Protein AF-A0A4V2I3W2-F1 (afdb_monomer)

Nearest PDB structures (foldseek):
  7kra-assembly1_B  TM=4.548E-01  e=4.171E+00  Saccharomyces cerevisiae
  7pgp-assembly1_N  TM=4.042E-01  e=3.410E+00  Homo sapiens
  8t4m-assembly1_D  TM=4.996E-01  e=9.977E+00  Homo sapiens

Secondary structure (DSSP, 8-state):
--HHHHHHT--HHHHHHHHHHHHHTB-TTSPBPPHHHHHHHHHHHHHH--

Sequence (50 aa):
MNIEALLASMTPEIYERLRQAVETGKWPDGTPLNEEQKASSMQAVMLYQA

pLDDT: mean 87.68, std 7.67, range [58.81, 94.75]

Structure (mmCIF, N/CA/C/O backbone):
data_AF-A0A4V2I3W2-F1
#
_entry.id   AF-A0A4V2I3W2-F1
#
loop_
_atom_site.group_PDB
_atom_site.id
_atom_site.type_symbol
_atom_site.label_atom_id
_atom_site.label_alt_id
_atom_site.label_comp_id
_atom_site.label_asym_id
_atom_site.label_entity_id
_atom_site.label_seq_id
_atom_site.pdbx_PDB_ins_code
_atom_site.Cartn_x
_atom_site.Cartn_y
_atom_site.Cartn_z
_atom_site.occupancy
_atom_site.B_iso_or_equiv
_atom_site.auth_seq_id
_atom_site.auth_comp_id
_atom_site.auth_asym_id
_atom_site.auth_atom_id
_atom_site.pdbx_PDB_model_num
ATOM 1 N N . MET A 1 1 ? 7.094 7.999 4.464 1.00 58.81 1 MET A N 1
ATOM 2 C CA . MET A 1 1 ? 7.916 7.285 3.434 1.00 58.81 1 MET A CA 1
ATOM 3 C C . MET A 1 1 ? 8.226 8.221 2.263 1.00 58.81 1 MET A C 1
ATOM 5 O O . MET A 1 1 ? 7.428 9.114 2.019 1.00 58.81 1 MET A O 1
ATOM 9 N N . ASN A 1 2 ? 9.329 8.026 1.524 1.00 71.81 2 ASN A N 1
ATOM 10 C CA . ASN A 1 2 ? 9.560 8.745 0.261 1.00 71.81 2 ASN A CA 1
ATOM 11 C C . ASN A 1 2 ? 8.826 8.019 -0.890 1.00 71.81 2 ASN A C 1
ATOM 13 O O . ASN A 1 2 ? 9.147 6.872 -1.204 1.00 71.81 2 ASN A O 1
ATOM 17 N N . ILE A 1 3 ? 7.828 8.679 -1.483 1.00 73.31 3 ILE A N 1
ATOM 18 C CA . ILE A 1 3 ? 6.986 8.145 -2.569 1.00 73.31 3 ILE A CA 1
ATOM 19 C C . ILE A 1 3 ? 7.795 7.786 -3.816 1.00 73.31 3 ILE A C 1
ATOM 21 O O . ILE A 1 3 ? 7.470 6.812 -4.486 1.00 73.31 3 ILE A O 1
ATOM 2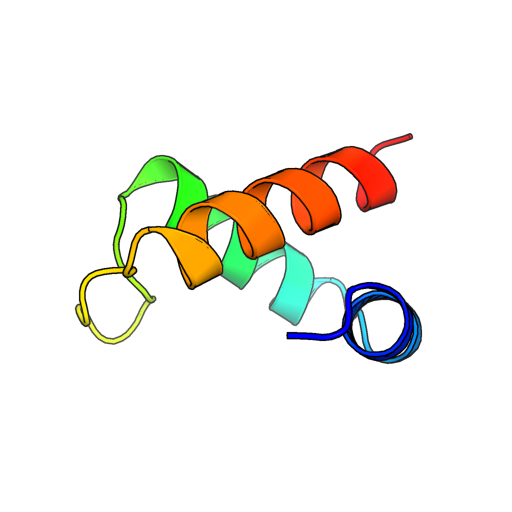5 N N . GLU A 1 4 ? 8.872 8.510 -4.103 1.00 77.81 4 GLU A N 1
ATOM 26 C CA . GLU A 1 4 ? 9.696 8.291 -5.294 1.00 77.81 4 GLU A CA 1
ATOM 27 C C . GLU A 1 4 ? 10.400 6.929 -5.234 1.00 77.81 4 GLU A C 1
ATOM 29 O O . GLU A 1 4 ? 10.442 6.197 -6.221 1.00 77.81 4 GLU A O 1
ATOM 34 N N . ALA A 1 5 ? 10.876 6.534 -4.049 1.00 77.25 5 ALA A N 1
ATOM 35 C CA . ALA A 1 5 ? 11.482 5.220 -3.828 1.00 77.25 5 ALA A CA 1
ATOM 36 C C . ALA A 1 5 ? 10.450 4.080 -3.903 1.00 77.25 5 ALA A C 1
ATOM 38 O O . ALA A 1 5 ? 10.752 2.988 -4.391 1.00 77.25 5 ALA A O 1
ATOM 39 N N . LEU A 1 6 ? 9.220 4.334 -3.445 1.00 79.31 6 LEU A N 1
ATOM 40 C CA . LEU A 1 6 ? 8.120 3.375 -3.542 1.00 79.31 6 LEU A CA 1
ATOM 41 C C . LEU A 1 6 ? 7.694 3.173 -5.002 1.00 79.31 6 LEU A C 1
ATOM 43 O O . LEU A 1 6 ? 7.496 2.042 -5.427 1.00 79.31 6 LEU A O 1
ATOM 47 N N . LEU A 1 7 ? 7.614 4.251 -5.785 1.00 80.00 7 LEU A N 1
ATOM 48 C CA . LEU A 1 7 ? 7.311 4.189 -7.216 1.00 80.00 7 LEU A CA 1
ATOM 49 C C . LEU A 1 7 ? 8.417 3.479 -8.002 1.00 80.00 7 LEU A C 1
ATOM 51 O O . LEU A 1 7 ? 8.120 2.633 -8.839 1.00 80.00 7 LEU A O 1
ATOM 55 N N . ALA A 1 8 ? 9.686 3.750 -7.688 1.00 83.56 8 ALA A N 1
ATOM 56 C CA . ALA A 1 8 ? 10.825 3.082 -8.320 1.00 83.56 8 ALA A CA 1
ATOM 57 C C . ALA A 1 8 ? 10.871 1.563 -8.057 1.0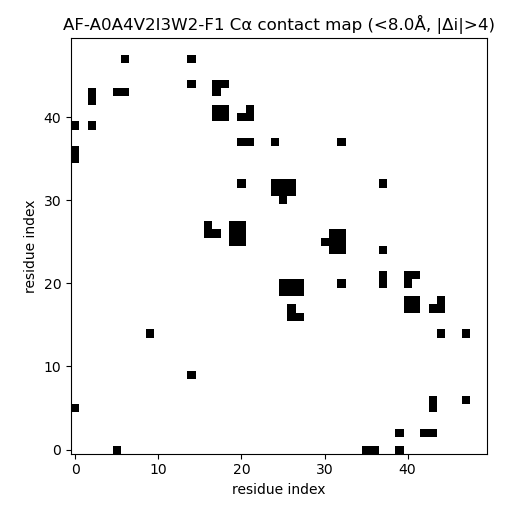0 83.56 8 ALA A C 1
ATOM 59 O O . ALA A 1 8 ? 11.450 0.819 -8.845 1.00 83.56 8 ALA A O 1
ATOM 60 N N . SER A 1 9 ? 10.262 1.100 -6.963 1.00 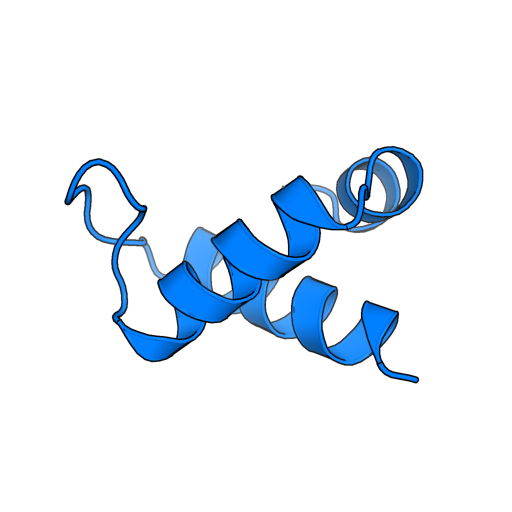81.25 9 SER A N 1
ATOM 61 C CA . SER A 1 9 ? 10.140 -0.321 -6.605 1.00 81.25 9 SER A CA 1
ATOM 62 C C . SER A 1 9 ? 8.736 -0.887 -6.844 1.00 81.25 9 SER A C 1
ATOM 64 O O . SER A 1 9 ? 8.462 -2.023 -6.458 1.00 81.25 9 SER A O 1
ATOM 66 N N . MET A 1 10 ? 7.847 -0.122 -7.488 1.00 86.38 10 MET A N 1
ATOM 67 C CA . MET A 1 10 ? 6.453 -0.505 -7.673 1.00 86.38 10 MET A CA 1
ATOM 68 C C . MET A 1 10 ? 6.340 -1.678 -8.643 1.00 86.38 10 MET A C 1
ATOM 70 O O . MET A 1 10 ? 6.697 -1.588 -9.817 1.00 86.38 10 MET A O 1
ATOM 74 N N . THR A 1 11 ? 5.786 -2.779 -8.153 1.00 89.75 11 THR A N 1
ATOM 75 C CA . THR A 1 11 ? 5.379 -3.924 -8.968 1.00 89.75 11 THR A CA 1
ATOM 76 C C . THR A 1 11 ? 3.852 -4.023 -8.984 1.00 89.75 11 THR A C 1
ATOM 78 O O . THR A 1 11 ? 3.203 -3.477 -8.086 1.00 89.75 11 THR A O 1
ATOM 81 N N . PRO A 1 12 ? 3.250 -4.747 -9.946 1.00 89.88 12 PRO A N 1
ATOM 82 C CA . PRO A 1 12 ? 1.803 -4.974 -9.958 1.00 89.88 12 PRO A CA 1
ATOM 83 C C . PRO A 1 12 ? 1.280 -5.572 -8.643 1.00 89.88 12 PRO A C 1
ATOM 85 O O . PRO A 1 12 ? 0.207 -5.204 -8.175 1.00 89.88 12 PRO A O 1
ATOM 88 N N . GLU A 1 13 ? 2.067 -6.446 -8.005 1.00 90.50 13 GLU A N 1
ATOM 89 C CA . GLU A 1 13 ? 1.724 -7.029 -6.705 1.00 90.50 13 GLU A CA 1
ATOM 90 C C . GLU A 1 13 ? 1.740 -5.982 -5.580 1.00 90.50 13 GLU A C 1
ATOM 92 O O . GLU A 1 13 ? 0.818 -5.938 -4.766 1.00 90.50 13 GLU A O 1
ATOM 97 N N . ILE A 1 14 ? 2.758 -5.114 -5.532 1.00 89.69 14 ILE A N 1
ATOM 98 C CA . ILE A 1 14 ? 2.838 -4.048 -4.521 1.00 89.69 14 ILE A CA 1
ATOM 99 C C . ILE A 1 14 ? 1.689 -3.059 -4.708 1.00 89.69 14 ILE A C 1
ATOM 101 O O . ILE A 1 14 ? 1.043 -2.688 -3.728 1.00 89.69 14 ILE A O 1
ATOM 105 N N . TYR A 1 15 ? 1.392 -2.681 -5.950 1.00 91.62 15 TYR A N 1
ATOM 106 C CA . TYR A 1 15 ? 0.262 -1.817 -6.263 1.00 91.62 15 TYR A CA 1
ATOM 107 C C . TYR A 1 15 ? -1.063 -2.409 -5.764 1.00 91.62 15 TYR A C 1
ATOM 109 O O . TYR A 1 15 ? -1.806 -1.725 -5.063 1.00 91.62 15 TYR A O 1
ATOM 117 N N . GLU A 1 16 ? -1.340 -3.684 -6.049 1.00 91.88 16 GLU A N 1
ATOM 118 C CA . GLU A 1 16 ? -2.571 -4.345 -5.600 1.00 91.88 16 GLU A CA 1
ATOM 119 C C . GLU A 1 16 ? -2.667 -4.372 -4.066 1.00 91.88 16 GLU A C 1
ATOM 121 O O . GLU A 1 16 ? -3.720 -4.087 -3.494 1.00 91.88 16 GLU A O 1
ATOM 126 N N . ARG A 1 17 ? -1.552 -4.635 -3.373 1.00 91.69 17 ARG A N 1
ATOM 127 C CA . ARG A 1 17 ? -1.501 -4.611 -1.902 1.00 91.69 17 ARG A CA 1
ATOM 128 C C . ARG A 1 17 ? -1.771 -3.215 -1.346 1.00 91.69 17 ARG A C 1
ATOM 130 O O . ARG A 1 17 ? -2.509 -3.095 -0.372 1.00 91.69 17 ARG A O 1
ATOM 137 N N . LEU A 1 18 ? -1.210 -2.168 -1.955 1.00 92.38 18 LEU A N 1
ATOM 138 C CA . LEU A 1 18 ? -1.472 -0.778 -1.568 1.00 92.38 18 LEU A CA 1
ATOM 139 C C . LEU A 1 18 ? -2.931 -0.394 -1.834 1.00 92.38 18 LEU A C 1
ATOM 141 O O . LEU A 1 18 ? -3.554 0.233 -0.981 1.00 92.38 18 LEU A O 1
ATOM 145 N N . ARG A 1 19 ? -3.496 -0.809 -2.974 1.00 92.56 19 ARG A N 1
ATOM 146 C CA . ARG A 1 19 ? -4.899 -0.572 -3.337 1.00 92.56 19 ARG A CA 1
ATOM 147 C C . ARG A 1 19 ? -5.841 -1.188 -2.303 1.00 92.56 19 ARG A C 1
ATOM 149 O O . ARG A 1 19 ? -6.639 -0.469 -1.706 1.00 92.56 19 ARG A O 1
ATOM 156 N N . GLN A 1 20 ? -5.664 -2.477 -2.007 1.00 93.81 20 GLN A N 1
ATOM 157 C CA . GLN A 1 20 ? -6.439 -3.182 -0.983 1.00 93.81 20 GLN A CA 1
ATOM 158 C C . GLN A 1 20 ? -6.276 -2.545 0.399 1.00 93.81 20 GLN A C 1
ATOM 160 O O . GLN A 1 20 ? -7.247 -2.421 1.151 1.00 93.81 20 GLN A O 1
ATOM 165 N N . ALA A 1 21 ? -5.060 -2.111 0.741 1.00 94.12 21 ALA A N 1
ATOM 166 C CA . ALA A 1 21 ? -4.810 -1.481 2.025 1.00 94.12 21 ALA A CA 1
ATOM 167 C C . ALA A 1 21 ? -5.525 -0.132 2.153 1.00 94.12 21 ALA A C 1
ATOM 169 O O . ALA A 1 21 ? -6.136 0.142 3.184 1.00 94.12 21 ALA A O 1
ATOM 170 N N . VAL A 1 22 ? -5.528 0.686 1.098 1.00 93.25 22 VAL A N 1
ATOM 171 C CA . VAL A 1 22 ? -6.253 1.965 1.064 1.00 93.25 22 VAL A CA 1
ATOM 172 C C . VAL A 1 22 ? -7.770 1.754 1.145 1.00 93.25 22 VAL A C 1
ATOM 174 O O . VAL A 1 22 ? -8.436 2.491 1.871 1.00 93.25 22 VAL A O 1
ATOM 177 N N . GLU A 1 23 ? -8.312 0.738 0.466 1.00 92.88 23 GLU A N 1
ATOM 178 C CA . GLU A 1 23 ? -9.746 0.405 0.492 1.00 92.88 23 GLU A CA 1
ATOM 179 C C . GLU A 1 23 ? -10.218 -0.089 1.866 1.00 92.88 23 GLU A C 1
ATOM 181 O O . GLU A 1 23 ? -11.293 0.285 2.334 1.00 92.88 23 GLU A O 1
ATOM 186 N N . THR A 1 24 ? -9.418 -0.930 2.524 1.00 94.00 24 THR A N 1
ATOM 187 C CA . THR A 1 24 ? -9.793 -1.580 3.793 1.00 94.00 24 THR A CA 1
ATOM 188 C C . THR A 1 24 ? -9.307 -0.829 5.034 1.00 94.00 24 THR A C 1
ATOM 190 O O . THR A 1 24 ? -9.755 -1.108 6.148 1.00 94.00 24 THR A O 1
ATOM 193 N N . GLY A 1 25 ? -8.377 0.113 4.866 1.00 92.94 25 GLY A N 1
ATOM 194 C CA . GLY A 1 25 ? -7.675 0.784 5.959 1.00 92.94 25 GLY A CA 1
ATOM 195 C C . GLY A 1 25 ? -6.675 -0.112 6.700 1.00 92.94 25 GLY A C 1
ATOM 196 O O . GLY A 1 25 ? -6.228 0.258 7.788 1.00 92.94 25 GLY A O 1
ATOM 197 N N . LYS A 1 26 ? -6.343 -1.293 6.164 1.00 94.75 26 LYS A N 1
ATOM 198 C CA . LYS A 1 26 ? -5.480 -2.292 6.809 1.00 94.75 26 LYS A CA 1
ATOM 199 C C . LYS A 1 26 ? -4.583 -2.980 5.789 1.00 94.75 26 LYS A C 1
ATOM 201 O O . LYS A 1 26 ? -4.999 -3.270 4.678 1.00 94.75 26 LYS A O 1
ATOM 206 N N . TRP A 1 27 ? -3.364 -3.301 6.182 1.00 92.94 27 TRP A N 1
ATOM 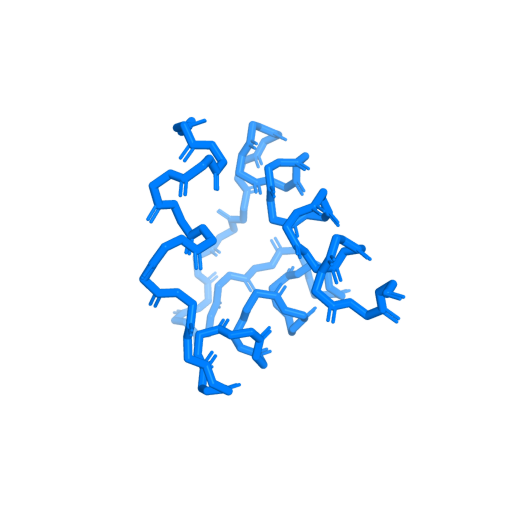207 C CA . TRP A 1 27 ? -2.480 -4.165 5.415 1.00 92.94 27 TRP A CA 1
ATOM 208 C C . TRP A 1 27 ? -3.057 -5.591 5.279 1.00 92.94 27 TRP A C 1
ATOM 210 O O . TRP A 1 27 ? -3.899 -5.995 6.086 1.00 92.94 27 TRP A O 1
ATOM 220 N N . PRO A 1 28 ? -2.598 -6.389 4.291 1.00 87.00 28 PRO A N 1
ATOM 221 C CA . PRO A 1 28 ? -3.079 -7.761 4.071 1.00 87.00 28 PRO A CA 1
ATOM 222 C C . PRO A 1 28 ? -2.868 -8.723 5.250 1.00 87.00 28 PRO A C 1
ATOM 224 O O . PRO A 1 28 ? -3.512 -9.764 5.324 1.00 87.00 28 PRO A O 1
ATOM 227 N N . ASP A 1 29 ? -1.961 -8.390 6.165 1.00 91.75 29 ASP A N 1
ATOM 228 C CA . ASP A 1 29 ? -1.716 -9.119 7.413 1.00 91.75 29 ASP A CA 1
ATOM 229 C C . ASP A 1 29 ? -2.728 -8.762 8.526 1.00 91.75 29 ASP A C 1
ATOM 231 O O . ASP A 1 29 ? -2.692 -9.342 9.609 1.00 91.75 29 ASP A O 1
ATOM 235 N N . GLY A 1 30 ? -3.642 -7.819 8.269 1.00 90.88 30 GLY A N 1
ATOM 236 C CA . GLY A 1 30 ? -4.630 -7.310 9.217 1.00 90.88 30 GLY A CA 1
ATOM 237 C C . GLY A 1 30 ? -4.163 -6.098 10.026 1.00 90.88 30 GLY A C 1
ATOM 238 O O . GLY A 1 30 ? -4.965 -5.536 10.781 1.00 90.88 30 GLY A O 1
ATOM 239 N N . THR A 1 31 ? -2.912 -5.661 9.861 1.00 94.31 31 THR A N 1
ATOM 240 C CA . THR A 1 31 ? -2.353 -4.511 10.576 1.00 94.31 31 THR A CA 1
ATOM 241 C C . THR A 1 31 ? -3.010 -3.215 10.087 1.00 94.31 31 THR A C 1
ATOM 243 O O . THR A 1 31 ? -2.998 -2.943 8.888 1.00 94.31 31 THR A O 1
ATOM 246 N N . PRO A 1 32 ? -3.582 -2.371 10.963 1.00 94.50 32 PRO A N 1
ATOM 247 C CA . PRO A 1 32 ? -4.176 -1.106 10.541 1.00 94.50 32 PRO A CA 1
ATOM 248 C C . PRO A 1 32 ? -3.130 -0.142 9.973 1.00 94.50 32 PRO A C 1
ATOM 250 O O . PRO A 1 32 ? -2.027 -0.016 10.507 1.00 94.50 32 PRO A O 1
ATOM 253 N N . LEU A 1 33 ? -3.501 0.564 8.904 1.00 92.62 33 LEU A N 1
ATOM 254 C CA . LEU A 1 33 ? -2.707 1.668 8.376 1.00 92.62 33 LEU A CA 1
ATOM 255 C C . LEU A 1 33 ? -2.743 2.839 9.356 1.00 92.62 33 LEU A C 1
ATOM 257 O O . LEU A 1 33 ? -3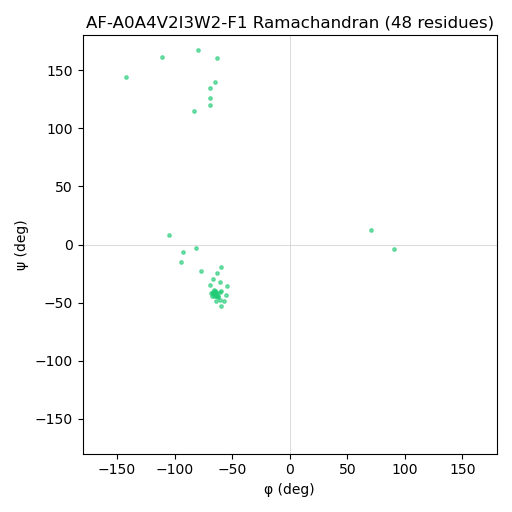.812 3.240 9.818 1.00 92.62 33 LEU A O 1
ATOM 261 N N . ASN A 1 34 ? -1.586 3.441 9.613 1.00 93.81 34 ASN A N 1
ATOM 262 C CA . ASN A 1 34 ? -1.551 4.759 10.239 1.00 93.81 34 ASN A CA 1
ATOM 263 C C . ASN A 1 34 ? -1.828 5.875 9.209 1.00 93.81 34 ASN A C 1
ATOM 265 O O . ASN A 1 34 ? -1.814 5.643 7.999 1.00 93.81 34 ASN A O 1
ATOM 269 N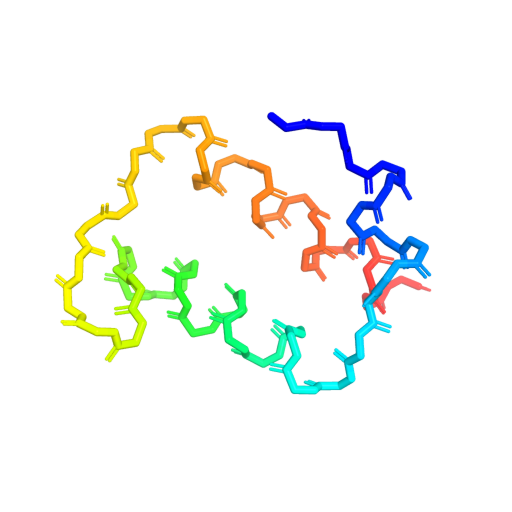 N . GLU A 1 35 ? -2.076 7.093 9.693 1.00 90.81 35 GLU A N 1
ATOM 270 C CA . GLU A 1 35 ? -2.418 8.261 8.864 1.00 90.81 35 GLU A CA 1
ATOM 271 C C . GLU A 1 35 ? -1.369 8.550 7.772 1.00 90.81 35 GLU A C 1
ATOM 273 O O . GLU A 1 35 ? -1.727 8.761 6.612 1.00 90.81 35 GLU A O 1
ATOM 278 N N . GLU A 1 36 ? -0.072 8.486 8.102 1.00 90.38 36 GLU A N 1
ATOM 279 C CA . GLU A 1 36 ? 1.009 8.718 7.131 1.00 90.38 36 GLU A CA 1
ATOM 280 C C . GLU A 1 36 ? 1.038 7.626 6.052 1.00 90.38 36 GLU A C 1
ATOM 282 O O . GLU A 1 36 ? 1.164 7.918 4.859 1.00 90.38 36 GLU A O 1
ATOM 287 N N . GLN A 1 37 ? 0.898 6.361 6.456 1.00 90.38 37 GLN A N 1
ATOM 288 C CA . GLN A 1 37 ? 0.871 5.220 5.546 1.00 90.38 37 GLN A CA 1
ATOM 289 C C . GLN A 1 37 ? -0.349 5.275 4.631 1.00 90.38 37 GLN A C 1
ATOM 291 O O . GLN A 1 37 ? -0.226 4.988 3.442 1.00 90.38 37 GLN A O 1
ATOM 296 N N . LYS A 1 38 ? -1.510 5.674 5.156 1.00 90.50 38 LYS A N 1
ATOM 297 C CA . LYS A 1 38 ? -2.739 5.834 4.378 1.00 90.50 38 LYS A CA 1
ATOM 298 C C . LYS A 1 38 ? -2.586 6.929 3.326 1.00 90.50 38 LYS A C 1
ATOM 300 O O . LYS A 1 38 ? -2.871 6.678 2.158 1.00 90.50 38 LYS A O 1
ATOM 305 N N . ALA A 1 39 ? -2.079 8.101 3.712 1.00 91.56 39 ALA A N 1
ATOM 306 C CA . ALA A 1 39 ? -1.821 9.201 2.784 1.00 91.56 39 ALA A CA 1
ATOM 307 C C . ALA A 1 39 ? -0.805 8.807 1.697 1.00 91.56 39 ALA A C 1
ATOM 309 O O . ALA A 1 39 ? -1.069 8.986 0.508 1.00 91.56 39 ALA A O 1
ATOM 310 N N . SER A 1 40 ? 0.313 8.194 2.099 1.00 89.44 40 SER A N 1
ATOM 311 C CA . SER A 1 40 ? 1.379 7.766 1.182 1.00 89.44 40 SER A CA 1
ATOM 312 C C . SER A 1 40 ? 0.904 6.685 0.206 1.00 89.44 40 SER A C 1
ATOM 314 O O . SER A 1 40 ? 1.177 6.764 -0.990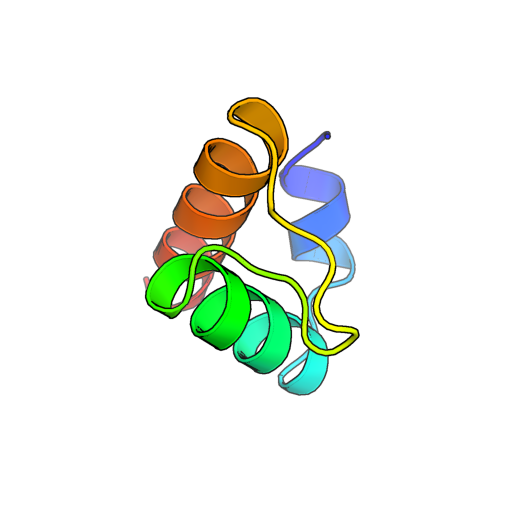 1.00 89.44 40 SER A O 1
ATOM 316 N N . SER A 1 41 ? 0.161 5.690 0.700 1.00 90.81 41 SER A N 1
ATOM 317 C CA . SER A 1 41 ? -0.375 4.599 -0.126 1.00 90.81 41 SER A CA 1
ATOM 318 C C . SER A 1 41 ? -1.424 5.115 -1.103 1.00 90.81 41 SER A C 1
ATOM 320 O O . SER A 1 41 ? -1.410 4.733 -2.267 1.00 90.81 41 SER A O 1
ATOM 322 N N . MET A 1 42 ? -2.293 6.030 -0.662 1.00 91.75 42 MET A N 1
ATOM 323 C CA . MET A 1 42 ? -3.298 6.646 -1.528 1.00 91.75 42 MET A CA 1
ATOM 324 C C . MET A 1 42 ? -2.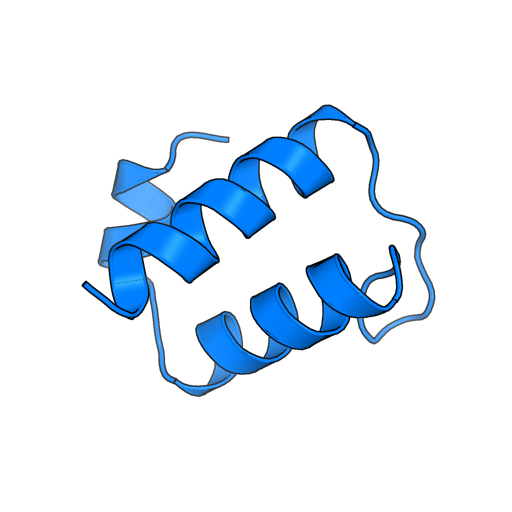650 7.457 -2.654 1.00 91.75 42 MET A C 1
ATOM 326 O O . MET A 1 42 ? -3.043 7.308 -3.809 1.00 91.75 42 MET A O 1
ATOM 330 N N . GLN A 1 43 ? -1.622 8.254 -2.350 1.00 90.88 43 GLN A N 1
ATOM 331 C CA . GLN A 1 43 ? -0.870 8.982 -3.375 1.00 90.88 43 GLN A CA 1
ATOM 332 C C . GLN A 1 43 ? -0.168 8.040 -4.356 1.00 90.88 43 GLN A C 1
ATOM 334 O O . GLN A 1 43 ? -0.259 8.247 -5.562 1.00 90.88 43 GLN A O 1
ATOM 339 N N . ALA A 1 44 ? 0.491 6.987 -3.868 1.00 89.69 44 ALA A N 1
ATOM 340 C CA . ALA A 1 44 ? 1.172 6.024 -4.731 1.00 89.69 44 ALA A CA 1
ATOM 341 C C . ALA A 1 44 ? 0.196 5.288 -5.659 1.00 89.69 44 ALA A C 1
ATOM 343 O O . ALA A 1 44 ? 0.468 5.132 -6.848 1.00 89.69 44 ALA A O 1
ATOM 344 N N . VAL A 1 45 ? -0.963 4.893 -5.125 1.00 90.44 45 VAL A N 1
ATOM 345 C CA . VAL A 1 45 ? -2.035 4.259 -5.893 1.00 90.44 45 VAL A CA 1
ATOM 346 C C . VAL A 1 45 ? -2.561 5.207 -6.963 1.00 90.44 45 VAL A C 1
ATOM 348 O O . VAL A 1 45 ? -2.714 4.759 -8.085 1.00 90.44 45 VAL A O 1
ATOM 351 N N . MET A 1 46 ? -2.790 6.492 -6.672 1.00 89.62 46 MET A N 1
ATOM 352 C CA . MET A 1 46 ? -3.234 7.475 -7.674 1.00 89.62 46 MET A CA 1
ATOM 353 C C . MET A 1 46 ? -2.187 7.727 -8.768 1.00 89.62 46 MET A C 1
ATOM 355 O O . MET A 1 46 ? -2.541 7.781 -9.940 1.00 89.62 46 MET A O 1
ATOM 359 N N . LEU A 1 47 ? -0.910 7.857 -8.396 1.00 88.06 47 LEU A N 1
ATOM 360 C CA . LEU A 1 47 ? 0.183 8.124 -9.338 1.00 88.06 47 LEU A CA 1
ATOM 361 C C . LEU A 1 47 ? 0.436 6.961 -10.302 1.00 88.06 47 LEU A C 1
ATOM 363 O O . LEU A 1 47 ? 0.865 7.196 -11.421 1.00 88.06 47 LEU A O 1
ATOM 367 N N . TYR A 1 48 ? 0.171 5.722 -9.884 1.00 84.62 48 TYR A N 1
ATOM 368 C CA . TYR A 1 48 ? 0.364 4.545 -10.733 1.00 84.62 48 TYR A CA 1
ATOM 369 C C . TYR A 1 48 ? -0.741 4.355 -11.792 1.00 84.62 48 TYR A C 1
ATOM 371 O O . TYR A 1 48 ? -0.504 3.685 -12.792 1.00 84.62 48 TYR A O 1
ATOM 379 N N . GLN A 1 49 ? -1.943 4.913 -11.587 1.00 73.19 49 GLN A N 1
ATOM 380 C CA . GLN A 1 49 ? -3.066 4.816 -12.549 1.00 73.19 49 GLN A CA 1
ATOM 381 C C . GLN A 1 49 ? -3.130 5.989 -13.541 1.00 73.19 49 GLN A C 1
ATOM 383 O O . GLN A 1 49 ? -3.987 5.965 -14.425 1.00 73.19 49 GLN A O 1
ATOM 388 N N . ALA A 1 50 ? -2.289 7.013 -13.365 1.00 68.88 50 ALA A N 1
ATOM 389 C CA . ALA A 1 50 ? -2.196 8.181 -14.244 1.00 68.88 50 ALA A CA 1
ATOM 390 C C . ALA A 1 50 ? -1.281 7.903 -15.446 1.00 68.88 50 ALA A C 1
ATOM 392 O O . ALA A 1 50 ? -1.635 8.368 -16.553 1.00 68.88 50 ALA A O 1
#

Radius of gyration: 9.95 Å; Cα contacts (8 Å, |Δi|>4): 44; chains: 1; bounding box: 21×18×25 Å

Mean pr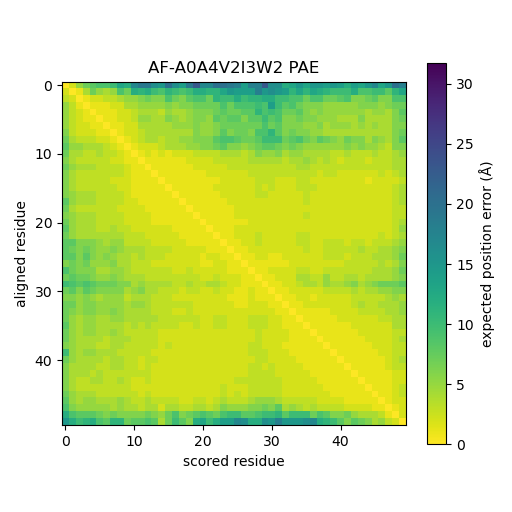edicted aligned error: 3.75 Å

Foldseek 3Di:
DPLVVCLVVDDPVNLVQLVVCLVVCAGPVRHGDDPVSNVSSVVSNVVVVD

Solvent-accessible surface area (backbone atoms only — not comparable to full-atom values): 2985 Å² total; per-residue (Å²): 134,66,65,68,64,51,59,77,65,60,41,77,67,55,48,51,51,37,46,51,18,56,75,68,47,24,41,97,88,66,50,68,54,51,73,67,56,42,54,52,34,46,51,52,49,54,64,73,75,108